Protein AF-A0A9P0CIU0-F1 (afdb_monomer_lite)

Foldseek 3Di:
DPDPPADADAWDWDWDADCPDPPDRIDIDTDQCDADPVGGGVVVVDDPDDDPDDDPVVVVVVQPPDPDHDDDDDPPVVVVDDDDPSCVRHVHHDDDDD

Sequence (98 aa):
IKSIDAPSYYIPHHCIFKPNSSSTPCRIVFDASMKTNAGPSLNDILYKGPKLQNNPITILLNFRLFPIAVVADLKQMYRQVKMIEPHRSFQRVLWRFN

Structure (mmCIF, N/CA/C/O backbone):
data_AF-A0A9P0CIU0-F1
#
_entry.id   AF-A0A9P0CIU0-F1
#
loop_
_atom_site.group_PDB
_atom_site.id
_atom_site.type_symbol
_atom_site.label_atom_id
_atom_site.label_alt_id
_atom_site.label_comp_id
_atom_site.label_asym_id
_atom_site.label_entity_id
_atom_site.label_seq_id
_atom_site.pdbx_PDB_ins_code
_atom_site.Cartn_x
_atom_site.Cartn_y
_atom_site.Cartn_z
_atom_site.occupancy
_atom_site.B_iso_or_equiv
_atom_site.auth_seq_id
_atom_site.auth_comp_id
_atom_site.auth_asym_id
_atom_site.auth_atom_id
_atom_site.pdbx_PDB_model_num
ATOM 1 N N . ILE A 1 1 ? 3.411 5.584 -29.739 1.00 44.62 1 ILE A N 1
ATOM 2 C CA . ILE A 1 1 ? 3.976 4.643 -28.741 1.00 44.62 1 ILE A CA 1
ATOM 3 C C . ILE A 1 1 ? 5.067 5.418 -28.008 1.00 44.62 1 ILE A C 1
ATOM 5 O O . ILE A 1 1 ? 6.039 5.780 -28.654 1.00 44.62 1 ILE A O 1
ATOM 9 N N . LYS A 1 2 ? 4.845 5.840 -26.750 1.00 43.03 2 LYS A N 1
ATOM 10 C CA . LYS A 1 2 ? 5.874 6.565 -25.970 1.00 43.03 2 LYS A CA 1
ATOM 11 C C . LYS A 1 2 ? 7.105 5.655 -25.839 1.00 43.03 2 LYS A C 1
ATOM 13 O O . LYS A 1 2 ? 6.923 4.453 -25.656 1.00 43.03 2 LYS A O 1
ATOM 18 N N . SER A 1 3 ? 8.296 6.228 -26.009 1.00 43.09 3 SER A N 1
ATOM 19 C CA . SER A 1 3 ? 9.583 5.530 -26.102 1.00 43.09 3 SER A CA 1
ATOM 20 C C . SER A 1 3 ? 9.777 4.460 -25.019 1.00 43.09 3 SER A C 1
ATOM 22 O O . SER A 1 3 ? 9.363 4.621 -23.870 1.00 43.09 3 SER A O 1
ATOM 24 N N . ILE A 1 4 ? 10.411 3.355 -25.414 1.00 58.75 4 ILE A N 1
ATOM 25 C CA . ILE A 1 4 ? 10.730 2.183 -24.578 1.00 58.75 4 ILE A CA 1
ATOM 26 C C . ILE A 1 4 ? 11.821 2.501 -23.528 1.00 58.75 4 ILE A C 1
ATOM 28 O O . ILE A 1 4 ? 12.060 1.702 -22.630 1.00 58.75 4 ILE A O 1
ATOM 32 N N . ASP A 1 5 ? 12.411 3.697 -23.568 1.00 61.94 5 ASP A N 1
ATOM 33 C CA . ASP A 1 5 ? 13.628 4.037 -22.818 1.00 61.94 5 ASP A CA 1
ATOM 34 C C . ASP A 1 5 ? 13.402 4.446 -21.350 1.00 61.94 5 ASP A C 1
ATOM 36 O O . ASP A 1 5 ? 14.359 4.618 -20.598 1.00 61.94 5 ASP A O 1
ATOM 40 N N . ALA A 1 6 ? 12.151 4.610 -20.904 1.00 73.38 6 ALA A N 1
ATOM 41 C CA . ALA A 1 6 ? 11.858 4.974 -19.515 1.00 73.38 6 ALA A CA 1
ATOM 42 C C . ALA A 1 6 ? 11.710 3.726 -18.615 1.00 73.38 6 ALA A C 1
ATOM 44 O O . ALA A 1 6 ? 10.966 2.806 -18.982 1.00 73.38 6 ALA A O 1
ATOM 45 N N . PRO A 1 7 ? 12.312 3.704 -17.404 1.00 85.62 7 PRO A N 1
ATOM 46 C CA . PRO A 1 7 ? 12.177 2.598 -16.461 1.00 85.62 7 PRO A CA 1
ATOM 47 C C . PRO A 1 7 ? 10.712 2.235 -16.211 1.00 85.62 7 PRO A C 1
ATOM 49 O O . PRO A 1 7 ? 9.869 3.095 -15.923 1.00 85.62 7 PRO A O 1
ATOM 52 N N . SER A 1 8 ? 10.392 0.951 -16.347 1.00 89.50 8 SER A N 1
ATOM 53 C CA . SER A 1 8 ? 9.029 0.465 -16.174 1.00 89.50 8 SER A CA 1
ATOM 54 C C . SER A 1 8 ? 8.975 -0.957 -15.648 1.00 89.50 8 SER A C 1
ATOM 56 O O . SER A 1 8 ? 9.932 -1.715 -15.782 1.00 89.50 8 SER A O 1
ATOM 58 N N . TYR A 1 9 ? 7.842 -1.304 -15.038 1.00 91.69 9 TYR A N 1
ATOM 59 C CA . TYR A 1 9 ? 7.630 -2.611 -14.431 1.00 91.69 9 TYR A CA 1
ATOM 60 C C . TYR A 1 9 ? 6.171 -3.042 -14.583 1.00 91.69 9 TYR A C 1
ATOM 62 O O . TYR A 1 9 ? 5.264 -2.228 -14.398 1.00 91.69 9 TYR A O 1
ATOM 70 N N . TYR A 1 10 ? 5.950 -4.317 -14.907 1.00 91.94 10 TYR A N 1
ATOM 71 C CA . TYR A 1 10 ? 4.621 -4.927 -14.946 1.00 91.94 10 TYR A CA 1
ATOM 72 C C . TYR A 1 10 ? 4.417 -5.775 -13.700 1.00 91.94 10 TYR A C 1
ATOM 74 O O . TYR A 1 10 ? 5.134 -6.751 -13.502 1.00 91.94 10 TYR A O 1
ATOM 82 N N . ILE A 1 11 ? 3.430 -5.413 -12.883 1.00 93.19 11 ILE A N 1
ATOM 83 C CA . ILE A 1 11 ? 3.144 -6.096 -11.627 1.00 93.19 11 ILE A CA 1
ATOM 84 C C . ILE A 1 11 ? 2.392 -7.402 -11.918 1.00 93.19 11 ILE A C 1
ATOM 86 O O . ILE A 1 11 ? 1.280 -7.363 -12.473 1.00 93.19 11 ILE A O 1
ATOM 90 N N . PRO A 1 12 ? 2.963 -8.556 -11.535 1.00 92.62 12 PRO A N 1
ATOM 91 C CA . PRO A 1 12 ? 2.253 -9.824 -11.546 1.00 92.62 12 PRO A CA 1
ATOM 92 C C . PRO A 1 12 ? 1.008 -9.730 -10.673 1.00 92.62 12 PRO A C 1
ATOM 94 O O . PRO A 1 12 ? 1.042 -9.188 -9.568 1.00 92.62 12 PRO A O 1
ATOM 97 N N . HIS A 1 13 ? -0.108 -10.250 -11.164 1.00 92.69 13 HIS A N 1
ATOM 98 C CA . HIS A 1 13 ? -1.332 -10.283 -10.384 1.00 92.69 13 HIS A CA 1
ATOM 99 C C . HIS A 1 13 ? -2.142 -11.532 -10.674 1.00 92.69 13 HIS A C 1
ATOM 101 O O . HIS A 1 13 ? -2.057 -12.112 -11.755 1.00 92.69 13 HIS A O 1
ATOM 107 N N . HIS A 1 14 ? -2.931 -11.936 -9.687 1.00 91.38 14 HIS A N 1
ATOM 108 C CA . HIS A 1 14 ? -3.863 -13.046 -9.801 1.00 91.38 14 HIS A CA 1
ATOM 109 C C . HIS A 1 14 ? -5.145 -12.744 -9.024 1.00 91.38 14 HIS A C 1
ATOM 111 O O . HIS A 1 14 ? -5.163 -11.932 -8.096 1.00 91.38 14 HIS A O 1
ATOM 117 N N . CYS A 1 15 ? -6.235 -13.392 -9.419 1.00 91.94 15 CYS A N 1
ATOM 118 C CA . CYS A 1 15 ? -7.525 -13.258 -8.758 1.00 91.94 15 CYS A CA 1
ATOM 119 C C . CYS A 1 15 ? -7.693 -14.354 -7.706 1.00 91.94 15 CYS A C 1
ATOM 121 O O . CYS A 1 15 ? -7.514 -15.534 -7.993 1.00 91.94 15 CYS A O 1
ATOM 123 N N . ILE A 1 16 ? -8.096 -13.961 -6.501 1.00 92.56 16 ILE A N 1
ATOM 124 C CA . ILE A 1 16 ? -8.547 -14.867 -5.450 1.00 92.56 16 ILE A CA 1
ATOM 125 C C . ILE A 1 16 ? -10.062 -14.752 -5.358 1.00 92.56 16 ILE A C 1
ATOM 127 O O . ILE A 1 16 ? -10.598 -13.704 -4.977 1.00 92.56 16 ILE A O 1
ATOM 131 N N . PHE A 1 17 ? -10.749 -15.842 -5.684 1.00 93.44 17 PHE A N 1
ATOM 132 C CA . PHE A 1 17 ? -12.198 -15.929 -5.579 1.00 93.44 17 PHE A CA 1
ATOM 133 C C . PHE A 1 17 ? -12.610 -16.387 -4.183 1.00 93.44 17 PHE A C 1
ATOM 135 O O . PHE A 1 17 ? -12.052 -17.323 -3.613 1.00 93.44 17 PHE A O 1
ATOM 142 N N . LYS A 1 18 ? -13.601 -15.698 -3.626 1.00 90.44 18 LYS A N 1
ATOM 143 C CA . LYS A 1 18 ? -14.224 -15.993 -2.338 1.00 90.44 18 LYS A CA 1
ATOM 144 C C . LYS A 1 18 ? -15.728 -16.121 -2.574 1.00 90.44 18 LYS A C 1
ATOM 146 O O . LYS A 1 18 ? -16.446 -15.154 -2.326 1.00 90.44 18 LYS A O 1
ATOM 151 N N . PRO A 1 19 ? -16.210 -17.281 -3.056 1.00 87.94 19 PRO A N 1
ATOM 152 C CA . PRO A 1 19 ? -17.606 -17.451 -3.469 1.00 87.94 19 PRO A CA 1
ATOM 153 C C . PRO A 1 19 ? -18.606 -17.171 -2.337 1.00 87.94 19 PRO A C 1
ATOM 155 O O . PRO A 1 19 ? -19.698 -16.683 -2.590 1.00 87.94 19 PRO A O 1
ATOM 158 N N . ASN A 1 20 ? -18.195 -17.377 -1.083 1.00 90.56 20 ASN A N 1
ATOM 159 C CA . ASN A 1 20 ? -19.031 -17.135 0.095 1.00 90.56 20 ASN A CA 1
ATOM 160 C C . ASN A 1 20 ? -18.981 -15.678 0.604 1.00 90.56 20 ASN A C 1
ATOM 162 O O . ASN A 1 20 ? -19.567 -15.367 1.638 1.00 90.56 20 ASN A O 1
ATOM 166 N N . SER A 1 21 ? -18.243 -14.776 -0.057 1.00 88.31 21 SER A N 1
ATOM 167 C CA . SER A 1 21 ? -18.186 -13.364 0.334 1.00 88.31 21 SER A CA 1
ATOM 168 C C . SER A 1 21 ? -19.291 -12.573 -0.357 1.00 88.31 21 SER A C 1
ATOM 170 O O . SER A 1 21 ? -19.272 -12.418 -1.573 1.00 88.31 21 SER A O 1
ATOM 172 N N . SER A 1 22 ? -20.203 -11.994 0.426 1.00 83.88 22 SER A N 1
ATOM 173 C CA . SER A 1 22 ? -21.289 -11.150 -0.090 1.00 83.88 22 SER A CA 1
ATOM 174 C C . SER A 1 22 ? -20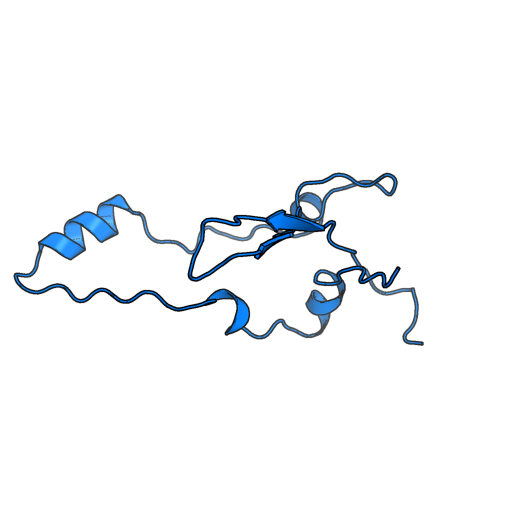.812 -9.806 -0.658 1.00 83.88 22 SER A C 1
ATOM 176 O O . SER A 1 22 ? -21.437 -9.265 -1.562 1.00 83.88 22 SER A O 1
ATOM 178 N N . SER A 1 23 ? -19.703 -9.257 -0.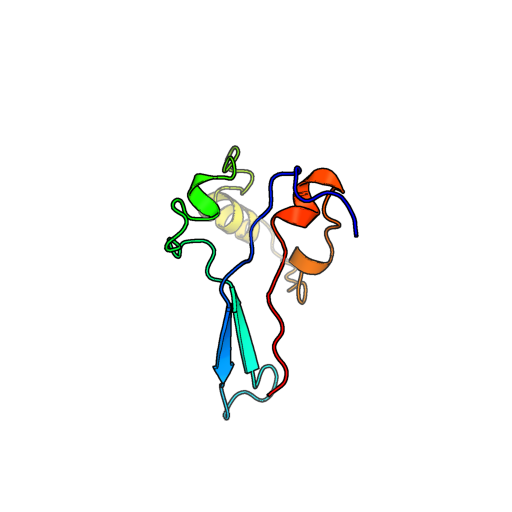148 1.00 84.12 23 SER A N 1
ATOM 179 C CA . SER A 1 23 ? -19.227 -7.909 -0.501 1.00 84.12 23 SER A CA 1
ATOM 180 C C . SER A 1 23 ? -17.988 -7.879 -1.400 1.00 84.12 23 SER A C 1
ATOM 182 O O . SER A 1 23 ? -17.798 -6.921 -2.146 1.00 84.12 23 SER A O 1
ATOM 184 N N . THR A 1 24 ? -17.119 -8.898 -1.342 1.00 84.25 24 THR A N 1
ATOM 185 C CA . THR A 1 24 ? -15.922 -9.005 -2.202 1.00 84.25 24 THR A CA 1
ATOM 186 C C . THR A 1 24 ? -15.736 -10.430 -2.738 1.00 84.25 24 THR A C 1
ATOM 188 O O . THR A 1 24 ? -14.825 -11.137 -2.295 1.00 84.25 24 THR A O 1
ATOM 191 N N . PRO A 1 25 ? -16.558 -10.847 -3.721 1.00 87.44 25 PRO A N 1
ATOM 192 C CA . PRO A 1 25 ? -16.482 -12.183 -4.320 1.00 87.44 25 PRO A CA 1
ATOM 193 C C . PRO A 1 25 ? -15.155 -12.478 -5.034 1.00 87.44 25 PRO A C 1
ATOM 195 O O . PRO A 1 25 ? -14.741 -13.629 -5.130 1.00 87.44 25 PRO A O 1
ATOM 198 N N . CYS A 1 26 ? -14.462 -11.447 -5.524 1.00 91.12 26 CYS A N 1
ATOM 199 C CA . CYS A 1 26 ? -13.151 -11.556 -6.160 1.00 91.12 26 CYS A CA 1
ATOM 200 C C . CYS A 1 26 ? -12.210 -10.476 -5.619 1.00 91.12 26 CYS A C 1
ATOM 202 O O . CYS A 1 26 ? -12.601 -9.316 -5.457 1.00 91.12 26 CYS A O 1
ATOM 204 N N . ARG A 1 27 ? -10.961 -10.853 -5.333 1.00 90.12 27 ARG A N 1
ATOM 205 C CA . ARG A 1 27 ? -9.888 -9.940 -4.929 1.00 90.12 27 ARG A CA 1
ATOM 206 C C . ARG A 1 27 ? -8.688 -10.131 -5.842 1.00 90.12 27 ARG A C 1
ATOM 208 O O . ARG A 1 27 ? -8.136 -11.223 -5.902 1.00 90.12 27 ARG A O 1
ATOM 215 N N . ILE A 1 28 ? -8.275 -9.060 -6.511 1.00 91.44 28 ILE A N 1
ATOM 216 C CA . ILE A 1 28 ? -7.037 -9.050 -7.292 1.00 91.44 28 ILE A CA 1
ATOM 217 C C . ILE A 1 28 ? -5.878 -8.818 -6.324 1.00 91.44 28 ILE A C 1
ATOM 219 O O . ILE A 1 28 ? -5.863 -7.816 -5.606 1.00 91.44 28 ILE A O 1
ATOM 223 N N . VAL A 1 29 ? -4.931 -9.748 -6.299 1.00 92.81 29 VAL A N 1
ATOM 224 C CA . VAL A 1 29 ? -3.687 -9.641 -5.539 1.00 92.81 29 VAL A CA 1
ATOM 225 C C . VAL A 1 29 ? -2.575 -9.250 -6.492 1.00 92.81 29 VAL A C 1
ATOM 227 O O . VAL A 1 29 ? -2.365 -9.917 -7.500 1.00 92.81 29 VAL A O 1
ATOM 230 N N . PHE A 1 30 ? -1.877 -8.171 -6.155 1.00 93.88 30 PHE A N 1
ATOM 231 C CA . PHE A 1 30 ? -0.696 -7.690 -6.861 1.00 93.88 30 PHE A CA 1
ATOM 232 C C . PHE A 1 30 ? 0.547 -8.151 -6.102 1.00 93.88 30 PHE A C 1
ATOM 234 O O . PHE A 1 30 ? 0.713 -7.796 -4.935 1.00 93.88 30 PHE A O 1
ATOM 241 N N . ASP A 1 31 ? 1.408 -8.937 -6.745 1.00 93.69 31 ASP A N 1
ATOM 242 C CA . ASP A 1 31 ? 2.627 -9.456 -6.130 1.00 93.69 31 ASP A CA 1
ATOM 243 C C . ASP A 1 31 ? 3.842 -8.621 -6.547 1.00 93.69 31 ASP A C 1
ATOM 245 O O . ASP A 1 31 ? 4.483 -8.859 -7.567 1.00 93.69 31 ASP A O 1
ATOM 249 N N . ALA A 1 32 ? 4.156 -7.619 -5.728 1.00 92.81 32 ALA A N 1
ATOM 250 C CA . ALA A 1 32 ? 5.325 -6.758 -5.908 1.00 92.81 32 ALA A CA 1
ATOM 251 C C . ALA A 1 32 ? 6.651 -7.409 -5.459 1.00 92.81 32 ALA A C 1
ATOM 253 O O . ALA A 1 32 ? 7.717 -6.825 -5.663 1.00 92.81 32 ALA A O 1
ATOM 254 N N . SER A 1 33 ? 6.596 -8.586 -4.826 1.00 92.94 33 SER A N 1
ATOM 255 C CA . SER A 1 33 ? 7.768 -9.326 -4.337 1.00 92.94 33 SER A CA 1
ATOM 256 C C . SER A 1 33 ? 8.236 -10.421 -5.289 1.00 92.94 33 SER A C 1
ATOM 258 O O . SER A 1 33 ? 9.363 -10.904 -5.166 1.00 92.94 33 SER A O 1
ATOM 260 N N . MET A 1 34 ? 7.399 -10.791 -6.258 1.00 90.62 34 MET A N 1
ATOM 261 C CA . MET A 1 34 ? 7.738 -11.782 -7.265 1.00 90.62 34 MET A CA 1
ATOM 262 C C . MET A 1 34 ? 8.931 -11.307 -8.096 1.00 90.62 34 MET A C 1
ATOM 264 O O . MET A 1 34 ? 8.877 -10.297 -8.803 1.00 90.62 34 MET A O 1
ATOM 268 N N . LYS A 1 35 ? 10.027 -12.062 -8.025 1.00 87.44 35 LYS A N 1
ATOM 269 C CA . LYS A 1 35 ? 11.157 -11.883 -8.937 1.00 87.44 35 LYS A CA 1
ATOM 270 C C . LYS A 1 35 ? 10.739 -12.369 -10.317 1.00 87.44 35 LYS A C 1
ATOM 272 O O . LYS A 1 35 ? 10.082 -13.400 -10.448 1.00 87.44 35 LYS A O 1
ATOM 277 N N . THR A 1 36 ? 11.098 -11.611 -11.342 1.00 77.38 36 THR A N 1
ATOM 278 C CA . THR A 1 36 ? 10.792 -11.985 -12.724 1.00 77.38 36 THR A CA 1
ATOM 279 C C . THR A 1 36 ? 12.024 -12.608 -13.360 1.00 77.38 36 THR A C 1
ATOM 281 O O . THR A 1 36 ? 13.142 -12.412 -12.890 1.00 77.38 36 THR A O 1
ATOM 284 N N . ASN A 1 37 ? 11.850 -13.300 -14.485 1.00 78.69 37 ASN A N 1
ATOM 285 C CA . ASN A 1 37 ? 12.990 -13.787 -15.271 1.00 78.69 37 ASN A CA 1
ATOM 286 C C . ASN A 1 37 ? 13.890 -12.637 -15.772 1.00 78.69 37 ASN A C 1
ATOM 288 O O . ASN A 1 37 ? 15.023 -12.876 -16.169 1.00 78.69 37 ASN A O 1
ATOM 292 N N . ALA A 1 38 ? 13.387 -11.396 -15.738 1.00 74.00 38 ALA A N 1
ATOM 293 C CA . ALA A 1 38 ? 14.116 -10.180 -16.078 1.00 74.00 38 ALA A CA 1
ATOM 294 C C . ALA A 1 38 ? 14.881 -9.560 -14.886 1.00 74.00 38 ALA A C 1
ATOM 296 O O . ALA A 1 38 ? 15.493 -8.506 -15.046 1.00 74.00 38 ALA A O 1
ATOM 297 N N . GLY A 1 39 ? 14.863 -10.188 -13.702 1.00 83.00 39 GLY A N 1
ATOM 298 C CA . GLY A 1 39 ? 15.682 -9.802 -12.551 1.00 83.00 39 GLY A CA 1
ATOM 299 C C . GLY A 1 39 ? 14.876 -9.361 -11.315 1.00 83.00 39 GLY A C 1
ATOM 300 O O . GLY A 1 39 ? 13.999 -10.108 -10.866 1.00 83.00 39 GLY A O 1
ATOM 301 N N . PRO A 1 40 ? 15.213 -8.208 -10.698 1.00 88.69 40 PRO A N 1
ATOM 302 C CA . PRO A 1 40 ? 14.738 -7.821 -9.366 1.00 88.69 40 PRO A CA 1
ATOM 303 C C . PRO A 1 40 ? 13.210 -7.682 -9.272 1.00 88.69 40 PRO A C 1
ATOM 305 O O . PRO A 1 40 ? 12.515 -7.457 -10.268 1.00 88.69 40 PRO A O 1
ATOM 308 N N . SER A 1 41 ? 12.675 -7.821 -8.057 1.00 93.06 41 SER A N 1
ATOM 309 C CA . SER A 1 41 ? 11.259 -7.558 -7.783 1.00 93.06 41 SER A CA 1
ATOM 310 C C . SER A 1 41 ? 10.975 -6.053 -7.745 1.00 93.06 41 SER A C 1
ATOM 312 O O . SER A 1 41 ? 11.892 -5.238 -7.623 1.00 93.06 41 SER A O 1
ATOM 314 N N . LEU A 1 42 ? 9.702 -5.654 -7.801 1.00 92.94 42 LEU A N 1
ATOM 315 C CA . LEU A 1 42 ? 9.342 -4.237 -7.684 1.00 92.94 42 LEU A CA 1
ATOM 316 C C . LEU A 1 42 ? 9.811 -3.634 -6.350 1.00 92.94 42 LEU A C 1
ATOM 318 O O . LEU A 1 42 ? 10.262 -2.489 -6.314 1.00 92.94 42 LEU A O 1
ATOM 322 N N . ASN A 1 43 ? 9.734 -4.416 -5.270 1.00 93.50 43 ASN A N 1
ATOM 323 C CA . ASN A 1 43 ? 10.196 -4.011 -3.942 1.00 93.50 43 ASN A CA 1
ATOM 324 C C . ASN A 1 43 ? 11.714 -3.784 -3.871 1.00 93.50 43 ASN A C 1
ATOM 326 O O . ASN A 1 43 ? 12.157 -3.020 -3.019 1.00 93.50 43 ASN A O 1
ATOM 330 N N . ASP A 1 44 ? 12.494 -4.432 -4.741 1.00 92.50 44 ASP A N 1
ATOM 331 C CA . ASP A 1 44 ? 13.947 -4.239 -4.819 1.00 92.50 44 ASP A CA 1
ATOM 332 C C . ASP A 1 44 ? 14.310 -2.992 -5.646 1.00 92.50 44 ASP A C 1
ATOM 334 O O . ASP A 1 44 ? 15.343 -2.368 -5.415 1.00 92.50 44 ASP A O 1
ATOM 338 N N . ILE A 1 45 ? 13.465 -2.624 -6.617 1.00 91.38 45 ILE A N 1
ATOM 339 C CA . ILE A 1 45 ? 13.687 -1.484 -7.521 1.00 91.38 45 ILE A CA 1
ATOM 340 C C . ILE A 1 45 ? 13.307 -0.158 -6.851 1.00 91.38 45 ILE A C 1
ATOM 342 O O . ILE A 1 45 ? 13.963 0.862 -7.065 1.00 91.38 45 ILE A O 1
ATOM 346 N N . LEU A 1 46 ? 12.221 -0.143 -6.074 1.00 92.31 46 LEU A N 1
ATOM 347 C CA . LEU A 1 46 ? 11.700 1.075 -5.460 1.00 92.31 46 LEU A CA 1
ATOM 348 C C . LEU A 1 46 ? 12.280 1.303 -4.063 1.00 92.31 46 LEU A C 1
ATOM 350 O O . LEU A 1 46 ? 12.286 0.420 -3.209 1.00 92.31 46 LEU A O 1
ATOM 354 N N . TYR A 1 47 ? 12.682 2.543 -3.789 1.00 92.44 47 TYR A N 1
ATOM 355 C CA . TYR A 1 47 ? 13.088 2.942 -2.447 1.00 92.44 47 TYR A CA 1
ATOM 356 C C . TYR A 1 47 ? 11.888 2.921 -1.487 1.00 92.44 47 TYR A C 1
ATOM 358 O O . TYR A 1 47 ? 10.897 3.621 -1.695 1.00 92.44 47 TYR A O 1
ATOM 366 N N . LYS A 1 48 ? 11.992 2.137 -0.406 1.00 89.44 48 LYS A N 1
ATOM 367 C CA . LYS A 1 48 ? 10.914 1.927 0.581 1.00 89.44 48 LYS A CA 1
ATOM 368 C C . LYS A 1 48 ? 10.503 3.197 1.333 1.00 89.44 48 LYS A C 1
ATOM 370 O O . LYS A 1 48 ? 9.367 3.294 1.793 1.00 89.44 48 LYS A O 1
ATOM 375 N N . GLY A 1 49 ? 11.421 4.154 1.460 1.00 92.81 49 GLY A N 1
ATOM 376 C CA . GLY A 1 49 ? 11.215 5.353 2.262 1.00 92.81 49 GLY A CA 1
ATOM 377 C C . GLY A 1 49 ? 11.210 5.092 3.776 1.00 92.81 49 GLY A C 1
ATOM 378 O O . GLY A 1 49 ? 11.289 3.945 4.232 1.00 92.81 49 GLY A O 1
ATOM 379 N N . PRO A 1 50 ? 11.137 6.166 4.577 1.00 94.75 50 PRO A N 1
ATOM 380 C CA . PRO A 1 50 ? 11.011 6.074 6.026 1.00 94.75 50 PRO A CA 1
ATOM 381 C C . PRO A 1 50 ? 9.623 5.567 6.444 1.00 94.75 50 PRO A C 1
ATOM 383 O O . PRO A 1 50 ? 8.631 5.711 5.728 1.00 94.75 50 PRO A O 1
ATOM 386 N N . LYS A 1 51 ? 9.526 5.002 7.652 1.00 92.06 51 LYS A N 1
ATOM 387 C CA . LYS A 1 51 ? 8.246 4.576 8.233 1.00 92.06 51 LYS A CA 1
ATOM 388 C C . LYS A 1 51 ? 7.399 5.803 8.596 1.00 92.06 51 LYS A C 1
ATOM 390 O O . LYS A 1 51 ? 7.695 6.481 9.571 1.00 92.06 51 LYS A O 1
ATOM 395 N N . LEU A 1 52 ? 6.321 6.040 7.845 1.00 91.69 52 LEU A N 1
ATOM 396 C CA . LEU A 1 52 ? 5.370 7.138 8.096 1.00 91.69 52 LEU A CA 1
ATOM 397 C C . LEU A 1 52 ? 4.268 6.786 9.111 1.00 91.69 52 LEU A C 1
ATOM 399 O O . LEU A 1 52 ? 3.532 7.654 9.564 1.00 91.69 52 LEU A O 1
ATOM 403 N N . GLN A 1 53 ? 4.107 5.503 9.438 1.00 92.12 53 GLN A N 1
ATOM 404 C CA . GLN A 1 53 ? 3.033 5.023 10.307 1.00 92.12 53 GLN A CA 1
ATOM 405 C C . GLN A 1 53 ? 3.401 5.191 11.783 1.00 92.12 53 GLN A C 1
ATOM 407 O O . GLN A 1 53 ? 4.450 4.709 12.223 1.00 92.12 53 GLN A O 1
ATOM 412 N N . ASN A 1 54 ? 2.488 5.787 12.554 1.00 93.00 54 ASN A N 1
ATOM 413 C CA . ASN A 1 54 ? 2.593 5.870 14.009 1.00 93.00 54 ASN A CA 1
ATOM 414 C C . ASN A 1 54 ? 2.645 4.476 14.652 1.00 93.00 54 ASN A C 1
ATOM 416 O O . ASN A 1 54 ? 2.156 3.487 14.098 1.00 93.00 54 ASN A O 1
ATOM 420 N N . ASN A 1 55 ? 3.238 4.392 15.844 1.00 94.31 55 ASN A N 1
ATOM 421 C CA . ASN A 1 55 ? 3.289 3.146 16.601 1.00 94.31 55 ASN A CA 1
ATOM 422 C C . ASN A 1 55 ? 1.859 2.697 16.983 1.00 94.31 55 ASN A C 1
ATOM 424 O O . ASN A 1 55 ? 1.164 3.458 17.662 1.00 94.31 55 ASN A O 1
ATOM 428 N N . PRO A 1 56 ? 1.422 1.476 16.607 1.00 94.06 56 PRO A N 1
ATOM 429 C CA . PRO A 1 56 ? 0.097 0.963 16.954 1.00 94.06 56 PRO A CA 1
ATOM 430 C C . PRO A 1 56 ? -0.206 0.998 18.454 1.00 94.06 56 PRO A C 1
ATOM 432 O O . PRO A 1 56 ? -1.337 1.279 18.836 1.00 94.06 56 PRO A O 1
ATOM 435 N N . ILE A 1 57 ? 0.796 0.777 19.312 1.00 95.75 57 ILE A N 1
ATOM 436 C CA . ILE A 1 57 ? 0.625 0.818 20.771 1.00 95.75 57 ILE A CA 1
ATOM 437 C C . ILE A 1 57 ? 0.230 2.228 21.215 1.00 95.75 57 ILE A C 1
ATOM 439 O O . ILE A 1 57 ? -0.734 2.393 21.955 1.00 95.75 57 ILE A O 1
ATOM 443 N N . THR A 1 58 ? 0.926 3.251 20.718 1.00 95.38 58 THR A N 1
ATOM 444 C CA . THR A 1 58 ? 0.612 4.654 21.019 1.00 95.38 58 THR A CA 1
ATOM 445 C C . THR A 1 58 ? -0.787 5.026 20.534 1.00 95.38 58 THR A C 1
ATOM 447 O O . THR A 1 58 ? -1.527 5.683 21.260 1.00 95.38 58 THR A O 1
ATOM 450 N N . ILE A 1 59 ? -1.180 4.564 19.341 1.00 94.25 59 ILE A N 1
ATOM 451 C CA . ILE A 1 59 ? -2.535 4.780 18.812 1.00 94.25 59 ILE A CA 1
ATOM 452 C C . ILE A 1 59 ? -3.578 4.163 19.754 1.00 94.25 59 ILE A C 1
ATOM 454 O O . ILE A 1 59 ? -4.545 4.832 20.104 1.00 94.25 59 ILE A O 1
ATOM 458 N N . LEU A 1 60 ? -3.371 2.921 20.202 1.00 94.25 60 LEU A N 1
ATOM 459 C CA . LEU A 1 60 ? -4.299 2.219 21.094 1.00 94.25 60 LEU A CA 1
ATOM 460 C C . LEU A 1 60 ? -4.390 2.855 22.486 1.00 94.25 60 LEU A C 1
ATOM 462 O O . LEU A 1 60 ? -5.481 2.911 23.050 1.00 94.25 60 LEU A O 1
ATOM 466 N N . LEU A 1 61 ? -3.274 3.339 23.037 1.00 94.75 61 LEU A N 1
ATOM 467 C CA . LEU A 1 61 ? -3.271 4.066 24.308 1.00 94.75 61 LEU A CA 1
ATOM 468 C C . LEU A 1 61 ? -4.063 5.370 24.186 1.00 94.75 61 LEU A C 1
ATOM 470 O O . LEU A 1 61 ? -4.964 5.604 24.985 1.00 94.75 61 LEU A O 1
ATOM 474 N N . ASN A 1 62 ? -3.804 6.162 23.141 1.00 93.31 62 ASN A N 1
ATOM 475 C CA . ASN A 1 62 ? -4.518 7.417 22.899 1.00 93.31 62 ASN A CA 1
ATOM 476 C C . ASN A 1 62 ? -6.014 7.200 22.655 1.00 93.31 62 ASN A C 1
ATOM 478 O O . ASN A 1 62 ?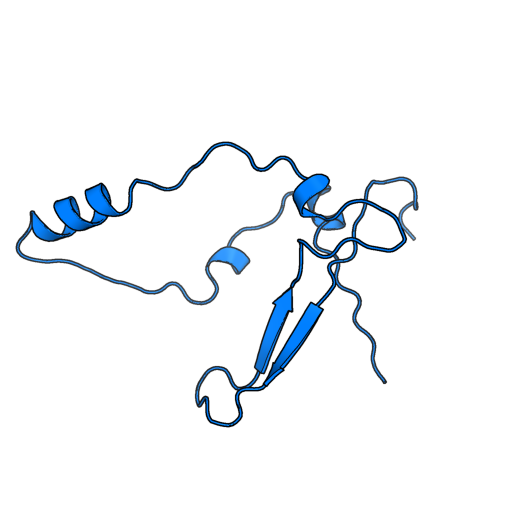 -6.836 7.975 23.136 1.00 93.31 62 ASN A O 1
ATOM 482 N N . PHE A 1 63 ? -6.374 6.122 21.957 1.00 93.56 63 PHE A N 1
ATOM 483 C CA . PHE A 1 63 ? -7.766 5.748 21.710 1.00 93.56 63 PHE A CA 1
ATOM 484 C C . PHE A 1 63 ? -8.550 5.475 23.005 1.00 93.56 63 PHE A C 1
ATOM 486 O O . PHE A 1 63 ? -9.765 5.625 23.022 1.00 93.56 63 PHE A O 1
ATOM 493 N N . ARG A 1 64 ? -7.865 5.099 24.094 1.00 93.44 64 ARG A N 1
ATOM 494 C CA . ARG A 1 64 ? -8.468 4.841 25.412 1.00 93.44 64 ARG A CA 1
ATOM 495 C C . ARG A 1 64 ? -8.485 6.055 26.345 1.00 93.44 64 ARG A C 1
ATOM 497 O O . ARG A 1 64 ? -9.078 5.957 27.413 1.00 93.44 64 ARG A O 1
ATOM 504 N N . LEU A 1 65 ? -7.832 7.165 25.987 1.00 95.25 65 LEU A N 1
ATOM 505 C CA . LEU A 1 65 ? -7.726 8.338 26.867 1.00 95.25 65 LEU A CA 1
ATOM 506 C C . LEU A 1 65 ? -9.051 9.085 27.038 1.00 95.25 65 LEU A C 1
ATOM 508 O O . LEU A 1 65 ? -9.261 9.723 28.066 1.00 95.25 65 LEU A O 1
ATOM 512 N N . PHE A 1 66 ? -9.931 9.026 26.039 1.00 93.12 66 PHE A N 1
ATOM 513 C CA . PHE A 1 66 ? -11.172 9.792 26.015 1.00 93.12 66 PHE A CA 1
ATOM 514 C C . PHE A 1 66 ? -12.397 8.871 26.079 1.00 93.12 66 PHE A C 1
ATOM 516 O O . PHE A 1 66 ? -12.349 7.749 25.574 1.00 93.12 66 PHE A O 1
ATOM 523 N N . PRO A 1 67 ? -13.516 9.336 26.666 1.00 94.94 67 PRO A N 1
ATOM 524 C CA . PRO A 1 67 ? -14.718 8.520 26.855 1.00 94.94 67 PRO A CA 1
ATOM 525 C C . PRO A 1 67 ? -15.447 8.184 25.547 1.00 94.94 67 PRO A C 1
ATOM 527 O O . PRO A 1 67 ? -16.260 7.265 25.514 1.00 94.94 67 PRO A O 1
ATOM 530 N N . ILE A 1 68 ? -15.187 8.940 24.478 1.00 94.25 68 ILE A N 1
ATOM 531 C CA . ILE A 1 68 ? -15.836 8.779 23.178 1.00 94.25 68 ILE A CA 1
ATOM 532 C C . ILE A 1 68 ? -14.753 8.585 22.127 1.00 94.25 68 ILE A C 1
ATOM 534 O O . ILE A 1 68 ? -13.822 9.384 22.030 1.00 94.25 68 ILE A O 1
ATOM 538 N N . ALA A 1 69 ? -14.917 7.547 21.312 1.00 92.88 69 ALA A N 1
ATOM 539 C CA . ALA A 1 69 ? -14.021 7.240 20.216 1.00 92.88 69 ALA A CA 1
ATOM 540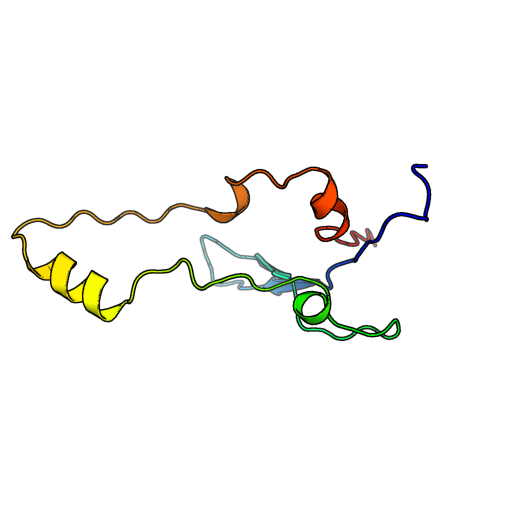 C C . ALA A 1 69 ? -14.803 7.085 18.907 1.00 92.88 69 ALA A C 1
ATOM 542 O O . ALA A 1 69 ? -15.863 6.459 18.874 1.00 92.88 69 ALA A O 1
ATOM 543 N N . VAL A 1 70 ? -14.270 7.654 17.826 1.00 92.56 70 VAL A N 1
ATOM 544 C CA . VAL A 1 70 ? -14.863 7.582 16.485 1.00 92.56 70 VAL A CA 1
ATOM 545 C 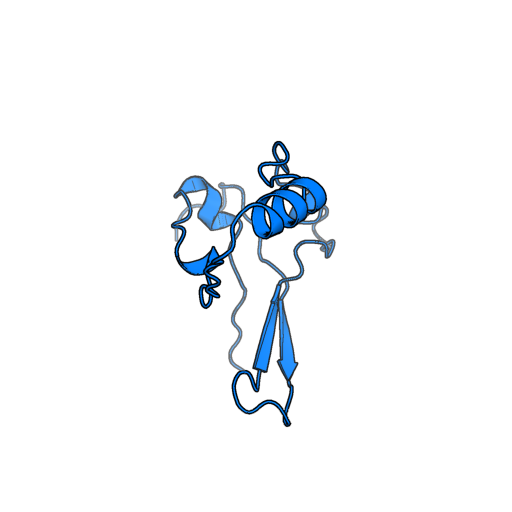C . VAL A 1 70 ? -13.980 6.711 15.606 1.00 92.56 70 VAL A C 1
ATOM 547 O O . VAL A 1 70 ? -12.764 6.894 15.557 1.00 92.56 70 VAL A O 1
ATOM 550 N N . VAL A 1 71 ? -14.597 5.763 14.906 1.00 93.69 71 VAL A N 1
ATOM 551 C CA . VAL A 1 71 ? -13.915 4.833 14.004 1.00 93.69 71 VAL A CA 1
ATOM 552 C C . VAL A 1 71 ? -14.606 4.874 12.650 1.00 93.69 71 VAL A C 1
ATOM 554 O O . VAL A 1 71 ? -15.832 4.860 12.572 1.00 93.69 71 VAL A O 1
ATOM 557 N N . ALA A 1 72 ? -13.814 4.906 11.583 1.00 93.50 72 ALA A N 1
ATOM 558 C CA . ALA A 1 72 ? -14.298 4.802 10.216 1.00 93.50 72 ALA A CA 1
ATOM 559 C C . ALA A 1 72 ? -13.327 3.954 9.389 1.00 93.50 72 ALA A C 1
ATOM 561 O O . ALA A 1 72 ? -12.112 4.044 9.571 1.00 93.50 72 ALA A O 1
ATOM 562 N N . ASP A 1 73 ? -13.869 3.154 8.470 1.00 91.94 73 ASP A N 1
ATOM 563 C CA . ASP A 1 73 ? -13.092 2.436 7.461 1.00 91.94 73 ASP A CA 1
ATOM 564 C C . ASP A 1 73 ? -13.216 3.146 6.108 1.00 91.94 73 ASP A C 1
ATOM 566 O O . ASP A 1 73 ? -14.319 3.374 5.602 1.00 91.94 73 ASP A O 1
ATOM 570 N N . LEU A 1 74 ? -12.078 3.514 5.517 1.00 90.69 74 LEU A N 1
ATOM 571 C CA . LEU A 1 74 ? -12.037 4.179 4.218 1.00 90.69 74 LEU A CA 1
ATOM 572 C C . LEU A 1 74 ? -11.912 3.142 3.104 1.00 90.69 74 LEU A C 1
ATOM 574 O O . LEU A 1 74 ? -10.828 2.630 2.801 1.00 90.69 74 LEU A O 1
ATOM 578 N N . LYS A 1 75 ? -13.038 2.881 2.434 1.00 88.50 75 LYS A N 1
ATOM 579 C CA . LYS A 1 75 ? -13.103 1.945 1.310 1.00 88.50 75 LYS A CA 1
ATOM 580 C C . LYS A 1 75 ? -12.074 2.309 0.236 1.00 88.50 75 LYS A C 1
ATOM 582 O O . LYS A 1 75 ? -12.126 3.377 -0.368 1.00 88.50 75 LYS A O 1
ATOM 587 N N . GLN A 1 76 ? -11.175 1.366 -0.049 1.00 88.62 76 GLN A N 1
ATOM 588 C CA . GLN A 1 76 ? -10.149 1.491 -1.092 1.00 88.62 76 GLN A CA 1
ATOM 589 C C . GLN A 1 76 ? -9.262 2.745 -0.943 1.00 88.62 76 GLN A C 1
ATOM 591 O O . GLN A 1 76 ? -8.893 3.351 -1.946 1.00 88.62 76 GLN A O 1
ATOM 596 N N . MET A 1 77 ? -8.885 3.111 0.288 1.00 94.31 77 MET A N 1
ATOM 597 C CA . MET A 1 77 ? -8.093 4.311 0.606 1.00 94.31 77 MET A CA 1
ATOM 598 C C . MET A 1 77 ? -6.899 4.552 -0.336 1.00 94.31 77 MET A C 1
ATOM 600 O O . MET A 1 77 ? -6.727 5.659 -0.835 1.00 94.31 77 MET A O 1
ATOM 604 N N . TYR A 1 78 ? -6.105 3.522 -0.647 1.00 89.69 78 TYR A N 1
ATOM 605 C CA . TYR A 1 78 ? -4.935 3.672 -1.525 1.00 89.69 78 TYR A CA 1
ATOM 606 C C . TYR A 1 78 ? -5.275 4.141 -2.949 1.00 89.6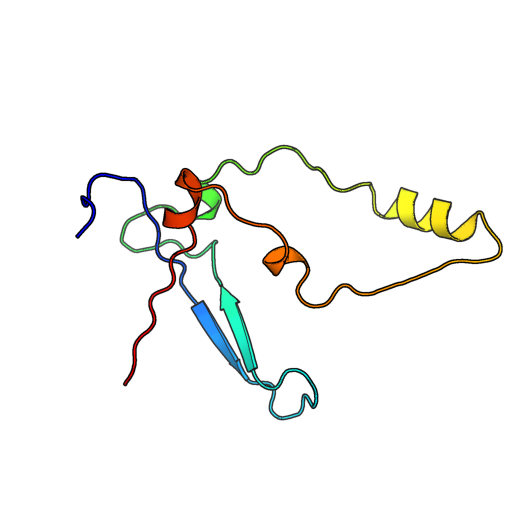9 78 TYR A C 1
ATOM 608 O O . TYR A 1 78 ? -4.440 4.762 -3.597 1.00 89.69 78 TYR A O 1
ATOM 616 N N . ARG A 1 79 ? -6.499 3.894 -3.436 1.00 89.75 79 ARG A N 1
ATOM 617 C CA . ARG A 1 79 ? -6.956 4.359 -4.759 1.00 89.75 79 ARG A CA 1
ATOM 618 C C . ARG A 1 79 ? -7.334 5.838 -4.781 1.00 89.75 79 ARG A C 1
ATOM 620 O O . ARG A 1 79 ? -7.484 6.397 -5.860 1.00 89.75 79 ARG A O 1
ATOM 627 N N . GLN A 1 80 ? -7.475 6.462 -3.612 1.00 93.94 80 GLN A N 1
ATOM 628 C CA . GLN A 1 80 ? -7.783 7.887 -3.486 1.00 93.94 80 GLN A CA 1
ATOM 629 C C . GLN A 1 80 ? -6.533 8.769 -3.643 1.00 93.94 80 GLN A C 1
ATOM 631 O O . GLN A 1 80 ? -6.644 9.985 -3.769 1.00 93.94 80 GLN A O 1
ATOM 636 N N . VAL A 1 81 ? -5.335 8.173 -3.657 1.00 92.62 81 VAL A N 1
ATOM 637 C CA . VAL A 1 81 ? -4.067 8.893 -3.808 1.00 92.62 81 VAL A CA 1
ATOM 638 C C . VAL A 1 81 ? -3.609 8.835 -5.265 1.00 92.62 81 VAL A C 1
ATOM 640 O O . VAL A 1 81 ? -3.405 7.761 -5.831 1.00 92.62 81 VAL A O 1
ATOM 643 N N . LYS A 1 82 ? -3.416 10.003 -5.890 1.00 94.56 82 LYS A N 1
ATOM 644 C CA . LYS A 1 82 ? -2.943 10.096 -7.277 1.00 94.56 82 LYS A CA 1
ATOM 645 C C . LYS A 1 82 ? -1.430 9.890 -7.349 1.00 94.56 82 LYS A C 1
ATOM 647 O O . LYS A 1 82 ? -0.666 10.634 -6.744 1.00 94.56 82 LYS A O 1
ATOM 652 N N . MET A 1 83 ? -0.996 8.936 -8.171 1.00 93.38 83 MET A N 1
ATOM 653 C CA . MET A 1 83 ? 0.428 8.717 -8.433 1.00 93.38 83 MET A CA 1
ATOM 654 C C . MET A 1 83 ? 1.020 9.834 -9.300 1.00 93.38 83 MET A C 1
ATOM 656 O O . MET A 1 83 ? 0.445 10.225 -10.332 1.00 93.38 83 MET A O 1
ATOM 660 N N . ILE A 1 84 ? 2.202 10.309 -8.905 1.00 94.00 84 ILE A N 1
ATOM 661 C CA . ILE A 1 84 ? 2.997 11.254 -9.694 1.00 94.00 84 ILE A CA 1
ATOM 662 C C . ILE A 1 84 ? 3.381 10.632 -11.038 1.00 94.00 84 ILE A C 1
ATOM 664 O O . ILE A 1 84 ? 3.592 9.423 -11.135 1.00 94.00 84 ILE A O 1
ATOM 668 N N . GLU A 1 85 ? 3.437 11.452 -12.085 1.00 93.00 85 GLU A N 1
ATOM 669 C CA . GLU A 1 85 ? 3.585 10.981 -13.467 1.00 93.00 85 GLU A CA 1
ATOM 670 C C . GLU A 1 85 ? 4.798 10.061 -13.700 1.00 93.00 85 GLU A C 1
ATOM 672 O O . GLU A 1 85 ? 4.589 8.996 -14.290 1.00 93.00 85 GLU A O 1
ATOM 677 N N . PRO A 1 86 ? 6.003 10.350 -13.164 1.00 90.62 86 PRO A N 1
ATOM 678 C CA . PRO A 1 86 ? 7.170 9.489 -13.368 1.00 90.62 86 PRO A CA 1
ATOM 679 C C . PRO A 1 86 ? 7.018 8.087 -12.768 1.00 90.62 86 PRO A C 1
ATOM 681 O O . PRO A 1 86 ? 7.611 7.138 -13.264 1.00 90.62 86 PRO A O 1
ATOM 684 N N . HIS A 1 87 ? 6.211 7.927 -11.712 1.00 91.69 87 HIS A N 1
ATOM 685 C CA . HIS A 1 87 ? 6.076 6.649 -11.001 1.00 91.69 87 HIS A CA 1
ATOM 686 C C . HIS A 1 87 ? 4.947 5.767 -11.545 1.00 91.69 87 HIS A C 1
ATOM 688 O O . HIS A 1 87 ? 4.824 4.602 -11.166 1.00 91.69 87 HIS A O 1
ATOM 694 N N . ARG A 1 88 ? 4.112 6.281 -12.456 1.00 92.62 88 ARG A N 1
ATOM 695 C CA . ARG A 1 88 ? 3.004 5.503 -13.035 1.00 92.62 88 ARG A CA 1
ATOM 696 C C . ARG A 1 88 ? 3.498 4.325 -13.873 1.00 92.62 88 ARG A C 1
ATOM 698 O O . ARG A 1 88 ? 2.791 3.326 -13.979 1.00 92.62 88 ARG A O 1
ATOM 705 N N . SER A 1 89 ? 4.704 4.407 -14.441 1.00 93.06 89 SER A N 1
ATOM 706 C CA . SER A 1 89 ? 5.313 3.315 -15.213 1.00 93.06 89 SER A CA 1
ATOM 707 C C . SER A 1 89 ? 5.602 2.058 -14.383 1.00 93.06 89 SER A C 1
ATOM 709 O O . SER A 1 89 ? 5.739 0.983 -14.963 1.00 93.06 89 SER A O 1
ATOM 711 N N . PHE A 1 90 ? 5.641 2.180 -13.055 1.00 92.94 90 PHE A N 1
ATOM 712 C CA . PHE A 1 90 ? 5.842 1.084 -12.104 1.00 92.94 90 PHE A CA 1
ATOM 713 C C . PHE A 1 90 ? 4.535 0.497 -11.555 1.00 92.94 90 PHE A C 1
ATOM 715 O O . PHE A 1 90 ? 4.567 -0.441 -10.770 1.00 92.94 90 PHE A O 1
ATOM 722 N N . GLN A 1 91 ? 3.383 1.047 -11.948 1.00 92.81 91 GLN A N 1
ATOM 723 C CA . GLN A 1 91 ? 2.046 0.591 -11.543 1.00 92.81 91 GLN A CA 1
ATOM 724 C C . GLN A 1 91 ? 1.310 -0.100 -12.704 1.00 92.81 91 GLN A C 1
ATOM 726 O O . GLN A 1 91 ? 0.080 -0.135 -12.743 1.00 92.81 91 GLN A O 1
ATOM 731 N N . ARG A 1 92 ? 2.049 -0.604 -13.703 1.00 92.12 92 ARG A N 1
ATOM 732 C CA . ARG A 1 92 ? 1.460 -1.245 -14.884 1.00 92.12 92 ARG A CA 1
ATOM 733 C C . ARG A 1 92 ? 1.040 -2.666 -14.547 1.00 92.12 92 ARG A C 1
ATOM 735 O O . ARG A 1 92 ? 1.735 -3.380 -13.833 1.00 92.12 92 ARG A O 1
ATOM 742 N N . VAL A 1 93 ? -0.074 -3.090 -15.122 1.00 92.19 93 VAL A N 1
ATOM 743 C CA . VAL A 1 93 ? -0.606 -4.448 -14.991 1.00 92.19 93 VAL A CA 1
ATOM 744 C C . VAL A 1 93 ? -0.896 -4.973 -16.388 1.00 92.19 93 VAL A C 1
ATOM 746 O O . VAL A 1 93 ? -1.349 -4.222 -17.253 1.00 92.19 93 VAL A O 1
ATOM 749 N N . LEU A 1 94 ? -0.593 -6.246 -16.633 1.00 91.00 94 LEU A N 1
ATOM 750 C CA . LEU A 1 94 ? -0.868 -6.870 -17.922 1.00 91.00 94 LEU A CA 1
ATOM 751 C C . LEU A 1 94 ? -2.281 -7.451 -17.923 1.00 91.00 94 LEU A C 1
ATOM 753 O O . LEU A 1 94 ? -2.513 -8.498 -17.330 1.00 91.00 94 LEU A O 1
ATOM 757 N N . TRP A 1 95 ? -3.212 -6.793 -18.605 1.00 88.62 95 TRP A N 1
ATOM 758 C CA . TRP A 1 95 ? -4.550 -7.338 -18.799 1.00 88.62 95 TRP A CA 1
ATOM 759 C C . TRP A 1 95 ? -4.594 -8.170 -20.081 1.00 88.62 95 TRP A C 1
ATOM 761 O O . TRP A 1 95 ? -4.275 -7.661 -21.156 1.00 88.62 95 TRP A O 1
ATOM 771 N N . ARG A 1 96 ? -4.969 -9.447 -19.974 1.00 81.62 96 ARG A N 1
ATOM 772 C CA . ARG A 1 96 ? -5.181 -10.334 -21.123 1.00 81.62 96 ARG A CA 1
ATOM 773 C C . ARG A 1 96 ? -6.647 -10.732 -21.169 1.00 81.62 96 ARG A C 1
ATOM 775 O O . ARG A 1 96 ? -7.189 -11.195 -20.170 1.00 81.62 96 ARG A O 1
ATOM 782 N N . PHE A 1 97 ? -7.263 -10.537 -22.325 1.00 78.69 97 PHE A N 1
ATOM 783 C CA . PHE A 1 97 ? -8.538 -11.158 -22.649 1.00 78.69 97 PHE A CA 1
ATOM 784 C C . PHE A 1 97 ? -8.202 -12.506 -23.286 1.00 78.69 97 PHE A C 1
ATOM 786 O O . PHE A 1 97 ? -7.379 -12.540 -24.203 1.00 78.69 97 PHE A O 1
ATOM 793 N N . ASN A 1 98 ? -8.753 -13.589 -22.742 1.00 57.28 98 ASN A N 1
ATOM 794 C CA . ASN A 1 98 ? -8.835 -14.842 -23.489 1.00 57.28 98 ASN A CA 1
ATOM 795 C C . ASN A 1 98 ? -10.005 -14.753 -24.462 1.00 57.28 98 ASN A C 1
ATOM 797 O O . ASN A 1 98 ? -11.036 -14.167 -24.054 1.00 57.28 98 ASN A O 1
#

InterPro domains:
  IPR043502 DNA/RNA polymerase superfamily [SSF56672] (7-96)

Radius of gyration: 18.84 Å; chains: 1; bounding box: 37×29×56 Å

pLDDT: mean 88.41, std 10.57, range [43.03, 95.75]

Secondary structure (DSSP, 8-state):
---TTS---EEPEEEEE-TT-SS-SEEEEE-SSPPBTTB--HHHHS------SPPHHHHHHHHTSSS-------TTGGGGSPPPGGGGGGSEE-----

Organism: NCBI:txid3402493